Protein AF-A0A1M2ZIQ4-F1 (afdb_monomer_lite)

Secondary structure (DSSP, 8-state):
-BEEEEEEEEE--TT-SS--EEEEEEEEE-S------TTT-EEEEEETTT--EE-TTSB-TT--EEEEEE--TT--SEEEEEEEEETTTEEEES--SBS--EEEE---SSSEEEEEEEEEETTB-SS-SEEEEEEEEB-

Foldseek 3Di:
DFDKDWDKDFDDDPPHPGTDDIDIDIDTDDDPWPPFDLVQKDKWKAQPPPRDTDDLAEAAAQGKIKIAIDGDPPQQAKWKWKWKAFPPPGIDTQGDTDSGRIGIDHHHDQGKMKIKIAMGGPPDPDPGSDIHIDIGGHD

Radius of gyration: 19.5 Å; chains: 1; bounding box: 60×25×43 Å

pLDDT: mean 85.22, std 11.38, range [51.78, 96.44]

Sequence (139 aa):
MAGNYQIQVRAKGIDAGSYEAVKNFDVTVAGTSATIAEEDITVKFYNITTGVEVAPSNLVARVPVEVRIAVPSGNNDLYYKLLVSDNQLGTYEVSKYSPDGSILWTPRKALDFSVKVYTRNSDSFGIADMIKTVSVTAS

Structure (mmCIF, N/CA/C/O backbone):
data_AF-A0A1M2ZIQ4-F1
#
_entry.id   AF-A0A1M2ZIQ4-F1
#
loop_
_atom_site.group_PDB
_atom_site.id
_atom_site.type_symbol
_atom_site.label_atom_id
_atom_site.label_alt_id
_atom_site.label_comp_id
_atom_site.label_asym_id
_atom_site.label_entity_id
_atom_site.label_seq_id
_atom_site.pdbx_PDB_ins_code
_atom_site.Cartn_x
_atom_site.Cartn_y
_atom_site.Cartn_z
_atom_site.occupancy
_atom_site.B_iso_or_equiv
_atom_site.auth_seq_id
_atom_site.auth_comp_id
_atom_site.auth_asym_id
_atom_site.auth_atom_id
_atom_site.pdbx_PDB_model_num
A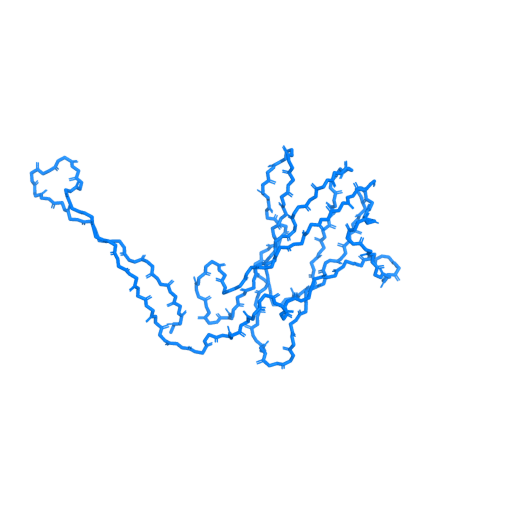TOM 1 N N . MET A 1 1 ? 10.267 -9.761 -22.441 1.00 55.72 1 MET A N 1
ATOM 2 C CA . MET A 1 1 ? 10.387 -8.955 -21.206 1.00 55.72 1 MET A CA 1
ATOM 3 C C . MET A 1 1 ? 9.838 -7.584 -21.531 1.00 55.72 1 MET A C 1
ATOM 5 O O . MET A 1 1 ? 10.422 -6.958 -22.395 1.00 55.72 1 MET A O 1
ATOM 9 N N . ALA A 1 2 ? 8.700 -7.178 -20.968 1.00 61.31 2 ALA A N 1
ATOM 10 C CA . ALA A 1 2 ? 8.038 -5.918 -21.319 1.00 61.31 2 ALA A CA 1
ATOM 11 C C . ALA A 1 2 ? 8.337 -4.833 -20.275 1.00 61.31 2 ALA A C 1
ATOM 13 O O . ALA A 1 2 ? 8.461 -5.152 -19.093 1.00 61.31 2 ALA A O 1
ATOM 14 N N . GLY A 1 3 ? 8.444 -3.569 -20.685 1.00 62.03 3 GLY A N 1
ATOM 15 C CA . GLY A 1 3 ? 8.584 -2.452 -19.746 1.00 62.03 3 GLY A CA 1
ATOM 16 C C . GLY A 1 3 ? 9.359 -1.253 -20.285 1.00 62.03 3 GLY A C 1
ATOM 17 O O . GLY A 1 3 ? 9.949 -1.307 -21.365 1.00 62.03 3 GLY A O 1
ATOM 18 N N . ASN A 1 4 ? 9.358 -0.172 -19.503 1.00 67.94 4 ASN A N 1
ATOM 19 C CA . ASN A 1 4 ? 10.150 1.031 -19.755 1.00 67.94 4 ASN A CA 1
ATOM 20 C C . ASN A 1 4 ? 11.434 0.987 -18.924 1.00 67.94 4 ASN A C 1
ATOM 22 O O . ASN A 1 4 ? 11.390 0.870 -17.700 1.00 67.94 4 ASN A O 1
ATOM 26 N N . TYR A 1 5 ? 12.573 1.109 -19.593 1.00 73.50 5 TYR A N 1
ATOM 27 C CA . TYR A 1 5 ? 13.894 1.045 -18.984 1.00 73.50 5 TYR A CA 1
ATOM 28 C C . TYR A 1 5 ? 14.652 2.327 -19.281 1.00 73.50 5 TYR A C 1
ATOM 30 O O . TYR A 1 5 ? 14.796 2.702 -20.440 1.00 73.50 5 TYR A O 1
ATOM 38 N N . GLN A 1 6 ? 15.202 2.961 -18.249 1.00 81.50 6 GLN A N 1
ATOM 39 C CA . GLN A 1 6 ? 16.165 4.036 -18.435 1.00 81.50 6 GLN A CA 1
ATOM 40 C C . GLN A 1 6 ? 17.572 3.442 -18.415 1.00 81.50 6 GLN A C 1
ATOM 42 O O . GLN A 1 6 ? 18.048 2.970 -17.382 1.00 81.50 6 GLN A O 1
ATOM 47 N N . ILE A 1 7 ? 18.239 3.452 -19.565 1.00 82.69 7 ILE A N 1
ATOM 48 C CA . ILE A 1 7 ? 19.609 2.962 -19.690 1.00 82.69 7 ILE A CA 1
ATOM 49 C C . ILE A 1 7 ? 20.559 4.149 -19.586 1.00 82.69 7 ILE A C 1
ATOM 51 O O . ILE A 1 7 ? 20.484 5.089 -20.377 1.00 82.69 7 ILE A O 1
ATOM 55 N N . GLN A 1 8 ? 21.471 4.087 -18.615 1.00 90.56 8 GLN A N 1
ATOM 56 C CA . GLN A 1 8 ? 22.532 5.070 -18.436 1.00 90.56 8 GLN A CA 1
ATOM 57 C C . GLN A 1 8 ? 23.869 4.509 -18.917 1.00 90.56 8 GLN A C 1
ATOM 59 O O . GLN A 1 8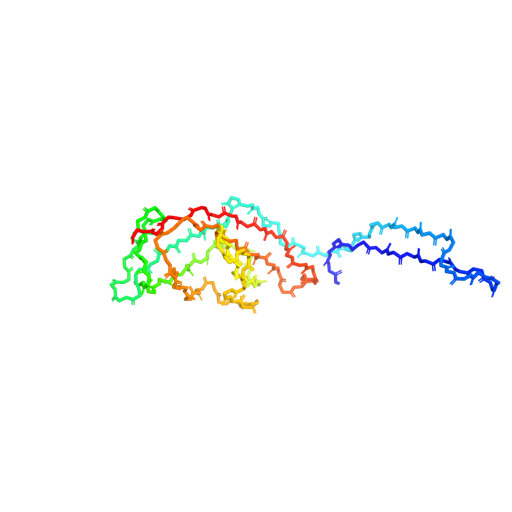 ? 24.389 3.538 -18.371 1.00 90.56 8 GLN A O 1
ATOM 64 N N . VAL A 1 9 ? 24.459 5.178 -19.900 1.00 85.31 9 VAL A N 1
ATOM 65 C CA . VAL A 1 9 ? 25.809 4.905 -20.390 1.00 85.31 9 VAL A CA 1
ATOM 66 C C . VAL A 1 9 ? 26.744 5.969 -19.836 1.00 85.31 9 VAL A C 1
ATOM 68 O O . VAL A 1 9 ? 26.491 7.164 -19.989 1.00 85.31 9 VAL A O 1
ATOM 71 N N . ARG A 1 10 ? 27.831 5.535 -19.193 1.00 88.06 10 ARG A N 1
ATOM 72 C CA . ARG A 1 10 ? 28.907 6.405 -18.704 1.00 88.06 10 ARG A CA 1
ATOM 73 C C . ARG A 1 10 ? 30.186 6.079 -19.465 1.00 88.06 10 ARG A C 1
ATOM 75 O O . ARG A 1 10 ? 30.610 4.927 -19.458 1.00 88.06 10 ARG A O 1
ATOM 82 N N . ALA A 1 11 ? 30.791 7.075 -20.103 1.00 83.25 11 ALA A N 1
ATOM 83 C CA . ALA A 1 11 ? 32.086 6.935 -20.759 1.00 83.25 11 ALA A CA 1
ATOM 84 C C . ALA A 1 11 ? 33.172 7.631 -19.933 1.00 83.25 11 ALA A C 1
ATOM 86 O O . ALA A 1 11 ? 32.962 8.715 -19.377 1.00 83.25 11 ALA A O 1
ATOM 87 N N . LYS A 1 12 ? 34.328 6.976 -19.849 1.00 86.31 12 LYS A N 1
ATOM 88 C CA . LYS A 1 12 ? 35.506 7.441 -19.123 1.00 86.31 12 LYS A CA 1
ATOM 89 C C . LYS A 1 12 ? 36.721 7.345 -20.047 1.00 86.31 12 LYS A C 1
ATOM 91 O O . LYS A 1 12 ? 37.000 6.255 -20.547 1.00 86.31 12 LYS A O 1
ATOM 96 N N . GLY A 1 13 ? 37.425 8.457 -20.259 1.00 81.38 13 GLY A N 1
ATOM 97 C CA . GLY A 1 13 ? 38.721 8.466 -20.932 1.00 81.38 13 GLY A CA 1
ATOM 98 C C . GLY A 1 13 ? 39.804 7.767 -20.106 1.00 81.38 13 GLY A C 1
ATOM 99 O O . GLY A 1 13 ? 39.716 7.689 -18.879 1.00 81.38 13 GLY A O 1
ATOM 100 N N . ILE A 1 14 ? 40.834 7.254 -20.778 1.00 76.31 14 ILE A N 1
ATOM 101 C CA . ILE A 1 14 ? 41.919 6.493 -20.137 1.00 76.31 14 ILE A CA 1
ATOM 102 C C . ILE A 1 14 ? 42.671 7.304 -19.066 1.00 76.31 14 ILE A C 1
ATOM 104 O O . ILE A 1 14 ? 43.078 6.735 -18.055 1.00 76.31 14 ILE A O 1
ATOM 108 N N . ASP A 1 15 ? 42.725 8.629 -19.227 1.00 79.69 15 ASP A N 1
ATOM 109 C CA . ASP A 1 15 ? 43.406 9.561 -18.318 1.00 79.69 15 ASP A CA 1
ATOM 110 C C . ASP A 1 15 ? 42.449 10.331 -17.387 1.00 79.69 15 ASP A C 1
ATOM 112 O O . ASP A 1 15 ? 42.855 11.241 -16.664 1.00 79.69 15 ASP A O 1
ATOM 116 N N . ALA A 1 16 ? 41.159 9.987 -17.383 1.00 70.31 16 ALA A N 1
ATOM 117 C CA . ALA A 1 16 ? 40.164 10.705 -16.600 1.00 70.31 16 ALA A CA 1
ATOM 118 C C . ALA A 1 16 ? 40.129 10.234 -15.133 1.00 70.31 16 ALA A C 1
ATOM 120 O O . ALA A 1 16 ? 40.170 9.039 -14.827 1.00 70.31 16 ALA A O 1
ATOM 121 N N . GLY A 1 17 ? 39.964 11.167 -14.191 1.00 69.56 17 GLY A N 1
ATOM 122 C CA . GLY A 1 17 ? 39.730 10.841 -12.776 1.00 69.56 17 GLY A CA 1
ATOM 123 C C . GLY A 1 17 ? 38.329 10.265 -12.508 1.00 69.56 17 GLY A C 1
ATOM 124 O O . GLY A 1 17 ? 38.148 9.489 -11.571 1.00 69.56 17 GLY A O 1
ATOM 125 N N . SER A 1 18 ? 37.347 10.590 -13.358 1.00 73.56 18 SER A N 1
ATOM 126 C CA . SER A 1 18 ? 35.939 10.170 -13.254 1.00 73.56 18 SER A CA 1
ATOM 127 C C . SER A 1 18 ? 35.283 10.056 -14.642 1.00 73.56 18 SER A C 1
ATOM 129 O O . SER A 1 18 ? 35.963 10.194 -15.654 1.00 73.56 18 SER A O 1
ATOM 131 N N . TYR A 1 19 ? 33.980 9.762 -14.702 1.00 73.69 19 TYR A N 1
ATOM 132 C CA . TYR A 1 19 ? 33.210 9.764 -15.950 1.00 73.69 19 TYR A CA 1
ATOM 133 C C . TYR A 1 19 ? 33.155 11.173 -16.555 1.00 73.69 19 TYR A C 1
ATOM 135 O O . TYR A 1 19 ? 32.943 12.154 -15.846 1.00 73.69 19 TYR A O 1
ATOM 143 N N . GLU A 1 20 ? 33.317 11.263 -17.872 1.00 75.94 20 GLU A N 1
ATOM 144 C CA . GLU A 1 20 ? 33.377 12.544 -18.596 1.00 75.94 20 GLU A CA 1
ATOM 145 C C . GLU A 1 20 ? 32.140 12.766 -19.465 1.00 75.94 20 GLU A C 1
ATOM 147 O O . GLU A 1 20 ? 31.764 13.902 -19.740 1.00 75.94 20 GLU A O 1
ATOM 152 N N . ALA A 1 21 ? 31.459 11.684 -19.850 1.00 77.75 21 ALA A N 1
ATOM 153 C CA . ALA A 1 21 ? 30.197 11.750 -20.569 1.00 77.75 21 ALA A CA 1
ATOM 154 C C . ALA A 1 21 ? 29.178 10.778 -19.970 1.00 77.75 21 ALA A C 1
ATOM 156 O O . ALA A 1 21 ? 29.493 9.624 -19.665 1.00 77.75 21 ALA A O 1
ATOM 157 N N . VAL A 1 22 ? 27.939 11.249 -19.831 1.00 86.19 22 VAL A N 1
ATOM 158 C CA . VAL A 1 22 ? 26.784 10.452 -19.410 1.00 86.19 22 VAL A CA 1
ATOM 159 C C . VAL A 1 22 ? 25.685 10.633 -20.442 1.00 86.19 22 VAL A C 1
ATOM 161 O O . VAL A 1 22 ? 25.334 11.760 -20.785 1.00 86.19 22 VAL A O 1
ATOM 164 N N . LYS A 1 23 ? 25.128 9.526 -20.929 1.00 86.75 23 LYS A N 1
ATOM 165 C CA . LYS A 1 23 ? 23.945 9.535 -21.787 1.00 86.75 23 LYS A CA 1
ATOM 166 C C . LYS A 1 23 ? 22.888 8.626 -21.190 1.00 86.75 23 LYS A C 1
ATOM 168 O O . LYS A 1 23 ? 23.161 7.459 -20.926 1.00 86.75 23 LYS A O 1
ATOM 173 N N . ASN A 1 24 ? 21.690 9.166 -21.022 1.00 86.75 24 ASN A N 1
ATOM 174 C CA . ASN A 1 24 ? 20.513 8.392 -20.668 1.00 86.75 24 ASN A CA 1
ATOM 175 C C . ASN A 1 24 ? 19.653 8.241 -21.922 1.00 86.75 24 ASN A C 1
ATOM 177 O O . ASN A 1 24 ? 19.537 9.185 -22.706 1.00 86.75 24 ASN A O 1
ATOM 181 N N . PHE A 1 25 ? 19.064 7.072 -22.117 1.00 85.81 25 PHE A N 1
ATOM 182 C CA . PHE A 1 25 ? 18.006 6.894 -23.099 1.00 85.81 25 PHE A CA 1
ATOM 183 C C . PHE A 1 25 ? 16.982 5.901 -22.575 1.00 85.81 25 PHE A C 1
ATOM 185 O O . PHE A 1 25 ? 17.319 4.949 -21.867 1.00 85.81 25 PHE A O 1
ATOM 192 N N . ASP A 1 26 ? 15.732 6.158 -22.928 1.00 81.25 26 ASP A N 1
ATOM 193 C CA . ASP A 1 26 ? 14.611 5.320 -22.551 1.00 81.25 26 ASP A CA 1
ATOM 194 C C . ASP A 1 26 ? 14.410 4.239 -23.618 1.00 81.25 26 ASP A C 1
ATOM 196 O O . ASP A 1 26 ? 14.388 4.512 -24.820 1.00 81.25 26 ASP A O 1
ATOM 200 N N . VAL A 1 27 ? 14.303 2.992 -23.174 1.00 78.81 27 VAL A N 1
ATOM 201 C CA . VAL A 1 27 ? 13.996 1.830 -24.005 1.00 78.81 27 VAL A CA 1
ATOM 202 C C . VAL A 1 27 ? 12.668 1.268 -23.541 1.00 78.81 27 VAL A C 1
ATOM 204 O O . VAL A 1 27 ? 12.544 0.813 -22.405 1.00 78.81 27 VAL A O 1
ATOM 207 N N . THR A 1 28 ? 11.691 1.254 -24.437 1.00 66.56 28 THR A N 1
ATOM 208 C CA . THR A 1 28 ? 10.455 0.502 -24.239 1.00 66.56 28 THR A CA 1
ATOM 209 C C . THR A 1 28 ? 10.609 -0.855 -24.897 1.00 66.56 28 THR A C 1
ATOM 211 O O . THR A 1 28 ? 10.745 -0.956 -26.117 1.00 66.56 28 THR A O 1
ATOM 214 N N . VAL A 1 29 ? 10.589 -1.913 -24.094 1.00 69.12 29 VAL A N 1
ATOM 215 C CA . VAL A 1 29 ? 10.497 -3.271 -24.621 1.00 69.12 29 VAL A CA 1
ATOM 216 C C . VAL A 1 29 ? 9.023 -3.641 -24.678 1.00 69.12 29 VAL A C 1
ATOM 218 O O . VAL A 1 29 ? 8.336 -3.652 -23.657 1.00 69.12 29 VAL A O 1
ATOM 221 N N . ALA A 1 30 ? 8.527 -3.898 -25.887 1.00 60.34 30 ALA A N 1
ATOM 222 C CA . ALA A 1 30 ? 7.139 -4.272 -26.096 1.00 60.34 30 ALA A CA 1
ATOM 223 C C . ALA A 1 30 ? 6.866 -5.685 -25.559 1.00 60.34 30 ALA A C 1
ATOM 225 O O . ALA A 1 30 ? 7.599 -6.637 -25.830 1.00 60.34 30 ALA A O 1
ATOM 226 N N . GLY A 1 31 ? 5.770 -5.812 -24.828 1.00 56.53 31 GLY A N 1
ATOM 227 C CA . GLY A 1 31 ? 5.095 -7.065 -24.522 1.00 56.53 31 GLY A CA 1
ATOM 228 C C . GLY A 1 31 ? 3.706 -6.747 -23.983 1.00 56.53 31 GLY A C 1
ATOM 229 O O . GLY A 1 31 ? 3.290 -5.588 -24.012 1.00 56.53 31 GLY A O 1
ATOM 230 N N . THR A 1 32 ? 2.976 -7.764 -23.537 1.00 51.78 32 THR A N 1
ATOM 231 C CA . THR A 1 32 ? 1.612 -7.619 -23.017 1.00 51.78 32 THR A CA 1
ATOM 232 C C . THR A 1 32 ? 1.642 -6.931 -21.649 1.00 51.78 32 THR A C 1
ATOM 234 O O . THR A 1 32 ? 1.466 -7.563 -20.615 1.00 51.78 32 THR A O 1
ATOM 237 N N . SER A 1 33 ? 1.925 -5.630 -21.615 1.00 52.53 33 SER A N 1
ATOM 238 C CA . SER A 1 33 ? 1.745 -4.835 -20.407 1.00 52.53 33 SER A CA 1
ATOM 239 C C . SER A 1 33 ? 0.255 -4.814 -20.101 1.00 52.53 33 SER A C 1
ATOM 241 O O . SER A 1 33 ? -0.539 -4.347 -20.922 1.00 52.53 33 SER A O 1
ATOM 243 N N . ALA A 1 34 ? -0.133 -5.331 -18.936 1.00 53.66 34 ALA A N 1
ATOM 244 C CA . ALA A 1 34 ? -1.480 -5.123 -18.432 1.00 53.66 34 ALA A CA 1
ATOM 245 C C . ALA A 1 34 ? -1.754 -3.614 -18.456 1.00 53.66 34 ALA A C 1
ATOM 247 O O . ALA A 1 34 ? -1.008 -2.825 -17.873 1.00 53.66 34 ALA A O 1
ATOM 248 N N . THR A 1 35 ? -2.780 -3.199 -19.194 1.00 64.62 35 THR A N 1
ATOM 249 C CA . THR A 1 35 ? -3.201 -1.798 -19.262 1.00 64.62 35 THR A CA 1
ATOM 250 C C . THR A 1 35 ? -4.034 -1.529 -18.015 1.00 64.62 35 THR A C 1
ATOM 252 O O . THR A 1 35 ? -5.253 -1.474 -18.068 1.00 64.62 35 THR A O 1
ATOM 255 N N . ILE A 1 36 ? -3.377 -1.503 -16.856 1.00 72.94 36 ILE A N 1
ATOM 256 C CA . ILE A 1 36 ? -4.036 -1.271 -15.571 1.00 72.94 36 ILE A CA 1
ATOM 257 C C . ILE A 1 36 ? -4.162 0.238 -15.415 1.00 72.94 36 ILE A C 1
ATOM 259 O O . ILE A 1 36 ? -3.147 0.918 -15.245 1.00 72.94 36 ILE A O 1
ATOM 263 N N . ALA A 1 37 ? -5.379 0.772 -15.484 1.00 80.25 37 ALA A N 1
ATOM 264 C CA . ALA A 1 37 ? -5.608 2.167 -15.148 1.00 80.25 37 ALA A CA 1
ATOM 265 C C . ALA A 1 37 ? -5.701 2.335 -13.623 1.00 80.25 37 ALA A C 1
ATOM 267 O O . ALA A 1 37 ? -6.031 1.410 -12.880 1.00 80.25 37 ALA A O 1
ATOM 268 N N . GLU A 1 38 ? -5.409 3.534 -13.121 1.00 82.00 38 GLU A N 1
ATOM 269 C CA . GLU A 1 38 ? -5.496 3.813 -11.682 1.00 82.00 38 GLU A CA 1
ATOM 270 C C . GLU A 1 38 ? -6.940 3.673 -11.145 1.00 82.00 38 GLU A C 1
ATOM 272 O O . GLU A 1 38 ? -7.163 3.343 -9.977 1.00 82.00 38 GLU A O 1
ATOM 277 N N . GLU A 1 39 ? -7.937 3.935 -11.987 1.00 84.06 39 GLU A N 1
ATOM 278 C CA . GLU A 1 39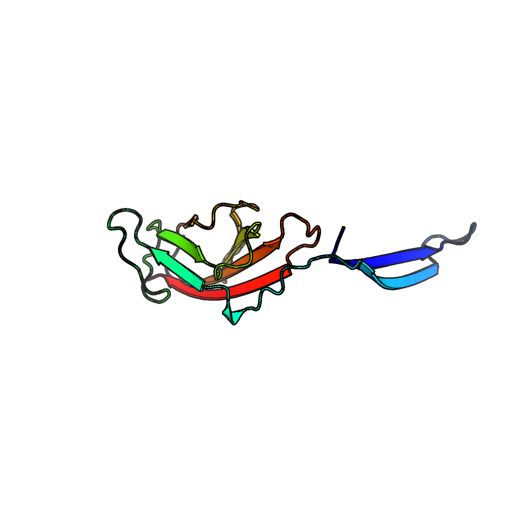 ? -9.367 3.786 -11.682 1.00 84.06 39 GLU A CA 1
ATOM 279 C C . GLU A 1 39 ? -9.820 2.331 -11.529 1.00 84.06 39 GLU A C 1
ATOM 281 O O . GLU A 1 39 ? -10.768 2.067 -10.792 1.00 84.06 39 GLU A O 1
ATOM 286 N N . ASP A 1 40 ? -9.096 1.392 -12.136 1.00 85.44 40 ASP A N 1
ATOM 287 C CA . ASP A 1 40 ? -9.392 -0.036 -12.047 1.00 85.44 40 ASP A CA 1
ATOM 288 C C . ASP A 1 40 ? -8.972 -0.629 -10.695 1.00 85.44 40 ASP A C 1
ATOM 290 O O . ASP A 1 40 ? -9.501 -1.649 -10.256 1.00 85.44 40 ASP A O 1
ATOM 294 N N . ILE A 1 41 ? -8.020 -0.001 -10.001 1.00 88.94 41 ILE A N 1
ATOM 295 C CA . ILE A 1 41 ? -7.518 -0.502 -8.722 1.00 88.94 41 ILE A CA 1
ATOM 296 C C . ILE A 1 41 ? -8.446 -0.041 -7.598 1.00 88.94 41 ILE A C 1
ATOM 298 O O . ILE A 1 41 ? -8.423 1.116 -7.164 1.00 88.94 41 ILE A O 1
ATOM 302 N N . THR A 1 42 ? -9.218 -0.984 -7.067 1.00 92.31 42 THR A N 1
ATOM 303 C CA . THR A 1 42 ? -10.046 -0.776 -5.879 1.00 92.31 42 THR A CA 1
ATOM 304 C C . THR A 1 42 ? -9.279 -1.203 -4.634 1.00 92.31 42 THR A C 1
ATOM 306 O O . THR A 1 42 ? -8.794 -2.330 -4.554 1.00 92.31 42 THR A O 1
ATOM 309 N N . VAL A 1 43 ? -9.197 -0.316 -3.642 1.00 94.56 43 VAL A N 1
ATOM 310 C CA . VAL A 1 43 ? -8.563 -0.588 -2.344 1.00 94.56 43 VAL A CA 1
ATOM 311 C C . VAL A 1 43 ? -9.591 -0.361 -1.247 1.00 94.56 43 VAL A C 1
ATOM 313 O O . VAL A 1 43 ? -10.137 0.735 -1.122 1.00 94.56 43 VAL A O 1
ATOM 316 N N . LYS A 1 44 ? -9.858 -1.399 -0.458 1.00 95.88 44 LYS A N 1
ATOM 317 C CA . LYS A 1 44 ? -10.834 -1.381 0.636 1.00 95.88 44 LYS A CA 1
ATOM 318 C C . LYS A 1 44 ? -10.226 -1.934 1.915 1.00 95.88 44 LYS A C 1
ATOM 320 O O . LYS A 1 44 ? -9.290 -2.726 1.867 1.00 95.88 44 LYS A O 1
ATOM 325 N N . PHE A 1 45 ? -10.780 -1.533 3.052 1.00 95.81 45 PHE A N 1
ATOM 326 C CA . PHE A 1 45 ? -10.306 -1.931 4.374 1.00 95.81 45 PHE A CA 1
ATOM 327 C C . PHE A 1 45 ? -11.397 -2.729 5.076 1.00 95.81 45 PHE A C 1
ATOM 329 O O . PHE A 1 45 ? -12.564 -2.353 5.023 1.00 95.81 45 PHE A O 1
ATOM 336 N N . TYR A 1 46 ? -11.029 -3.818 5.737 1.00 96.31 46 TYR A N 1
ATOM 337 C CA . TYR A 1 46 ? -11.955 -4.696 6.442 1.00 96.31 46 TYR A CA 1
ATOM 338 C C . TYR A 1 46 ? -11.465 -4.955 7.861 1.00 96.31 46 TYR A C 1
ATOM 340 O O . TYR A 1 46 ? -10.268 -5.081 8.123 1.00 96.31 46 TYR A O 1
ATOM 348 N N . ASN A 1 47 ? -12.403 -5.047 8.797 1.00 93.94 47 ASN A N 1
ATOM 349 C CA . ASN A 1 47 ? -12.099 -5.501 10.143 1.00 93.94 47 ASN A CA 1
ATOM 350 C C . ASN A 1 47 ? -11.808 -7.009 10.114 1.00 93.94 47 ASN A C 1
ATOM 352 O O . ASN A 1 47 ? -12.640 -7.786 9.650 1.00 93.94 47 ASN A O 1
ATOM 356 N N . ILE A 1 48 ? -10.656 -7.426 10.640 1.00 93.88 48 ILE A N 1
ATOM 357 C CA . ILE A 1 48 ? -10.216 -8.830 10.576 1.00 93.88 48 ILE A CA 1
ATOM 358 C C . ILE A 1 48 ? -11.096 -9.794 11.387 1.00 93.88 48 ILE A C 1
ATOM 360 O O . ILE A 1 48 ? -11.090 -10.994 11.133 1.00 93.88 48 ILE A O 1
ATOM 364 N N . THR A 1 49 ? -11.836 -9.281 12.371 1.00 91.81 49 THR A N 1
ATOM 365 C CA . THR A 1 49 ? -12.663 -10.080 13.280 1.00 91.81 49 THR A CA 1
ATOM 366 C C . THR A 1 49 ? -14.097 -10.166 12.781 1.00 91.81 49 THR A C 1
ATOM 368 O O . THR A 1 49 ? -14.699 -11.234 12.810 1.00 91.81 49 THR A O 1
ATOM 371 N N . THR A 1 50 ? -14.666 -9.039 12.345 1.00 91.88 50 THR A N 1
ATOM 372 C CA . THR A 1 50 ? -16.073 -8.978 11.919 1.00 91.88 50 THR A CA 1
ATOM 373 C C . THR A 1 50 ? -16.255 -9.164 10.415 1.00 91.88 50 THR A C 1
ATOM 375 O O . THR A 1 50 ? -17.370 -9.426 9.973 1.00 91.88 50 THR A O 1
ATOM 378 N N . GLY A 1 51 ? -15.195 -9.005 9.617 1.00 91.94 51 GLY A N 1
ATOM 379 C CA . GLY A 1 51 ? -15.254 -9.044 8.154 1.00 91.94 51 GLY A CA 1
ATOM 380 C C . GLY A 1 51 ? -16.003 -7.864 7.526 1.00 91.94 51 GLY A C 1
ATOM 381 O O . GLY A 1 51 ? -16.261 -7.878 6.324 1.00 91.94 51 GLY A O 1
ATOM 382 N N . VAL A 1 52 ? -16.371 -6.853 8.318 1.00 94.44 52 VAL A N 1
ATOM 383 C CA . VAL A 1 52 ? -17.123 -5.679 7.857 1.00 94.44 52 VAL A CA 1
ATOM 384 C C . VAL A 1 52 ? -16.169 -4.651 7.256 1.00 94.44 52 VAL A C 1
ATOM 386 O O . VAL A 1 52 ? -15.086 -4.412 7.796 1.00 94.44 52 VAL A O 1
ATOM 389 N N . GLU A 1 53 ? -16.580 -4.044 6.140 1.00 95.81 53 GLU A N 1
ATOM 390 C CA . GLU A 1 53 ? -15.843 -2.958 5.490 1.00 95.81 53 GLU A CA 1
ATOM 391 C C . GLU A 1 53 ? -15.760 -1.742 6.423 1.00 95.81 53 GLU A C 1
ATOM 393 O O . GLU A 1 53 ? -16.759 -1.305 6.997 1.00 95.81 53 GLU A O 1
ATOM 398 N N . VAL A 1 54 ? -14.559 -1.193 6.573 1.00 95.19 54 VAL A N 1
ATOM 399 C CA . VAL A 1 54 ? -14.280 -0.002 7.369 1.00 95.19 54 VAL A CA 1
ATOM 400 C C . VAL A 1 54 ? -13.898 1.121 6.417 1.00 95.19 54 VAL A C 1
ATOM 402 O O . VAL A 1 54 ? -13.039 0.958 5.551 1.00 95.19 54 VAL A O 1
ATOM 405 N N . ALA A 1 55 ? -14.534 2.278 6.577 1.00 94.19 55 ALA A N 1
ATOM 406 C CA . ALA A 1 55 ? -14.179 3.449 5.792 1.00 94.19 55 ALA A CA 1
ATOM 407 C C . ALA A 1 55 ? -12.725 3.874 6.086 1.00 94.19 55 ALA A C 1
ATOM 409 O O . ALA A 1 55 ? -12.306 3.846 7.247 1.00 94.19 55 ALA A O 1
ATOM 410 N N . PRO A 1 56 ? -11.966 4.339 5.077 1.00 91.94 56 PRO A N 1
ATOM 411 C CA . PRO A 1 56 ? -10.582 4.775 5.262 1.00 91.94 56 PRO A CA 1
ATOM 412 C C . PRO A 1 56 ? -10.444 5.948 6.242 1.00 91.94 56 PRO A C 1
ATOM 414 O O . PRO A 1 56 ? -9.376 6.139 6.804 1.00 91.94 56 PRO A O 1
ATOM 417 N N . SER A 1 57 ? -11.504 6.721 6.485 1.00 92.19 57 SER A N 1
ATOM 418 C CA . SER A 1 57 ? -11.527 7.820 7.458 1.00 92.19 57 SER A CA 1
ATOM 419 C C . SER A 1 57 ? -11.931 7.401 8.879 1.00 92.19 57 SER A C 1
ATOM 421 O O . SER A 1 57 ? -12.065 8.262 9.741 1.00 92.19 57 SER A O 1
ATOM 423 N N . ASN A 1 58 ? -12.209 6.115 9.112 1.00 93.19 58 ASN A N 1
ATOM 424 C CA . ASN A 1 58 ? -12.725 5.591 10.381 1.00 93.19 58 ASN A CA 1
ATOM 425 C C . ASN A 1 58 ? -11.915 4.378 10.866 1.00 93.19 58 ASN A C 1
ATOM 427 O O . ASN A 1 58 ? -12.456 3.450 11.472 1.00 93.19 58 ASN A O 1
ATOM 431 N N . LEU A 1 59 ? -10.622 4.336 10.538 1.00 93.00 59 LEU A N 1
ATOM 432 C CA . LEU A 1 59 ? -9.749 3.312 11.093 1.00 93.00 59 LEU A CA 1
ATOM 433 C C . LEU A 1 59 ? -9.446 3.625 12.558 1.00 93.00 59 LEU A C 1
ATOM 435 O O . LEU A 1 59 ? -9.448 4.779 12.978 1.00 93.00 59 LEU A O 1
ATOM 439 N N . VAL A 1 60 ? -9.145 2.586 13.333 1.00 93.38 60 VAL A N 1
ATOM 440 C CA . VAL A 1 60 ? -8.780 2.736 14.744 1.00 93.38 60 VAL A CA 1
ATOM 441 C C . VAL A 1 60 ? -7.294 2.469 14.909 1.00 93.38 60 VAL A C 1
ATOM 443 O O . VAL A 1 60 ? -6.760 1.472 14.411 1.00 93.38 60 VAL A O 1
ATOM 446 N N . ALA A 1 61 ? -6.606 3.359 15.618 1.00 93.75 61 ALA A N 1
ATOM 447 C CA . ALA A 1 61 ? -5.196 3.175 15.915 1.00 93.75 61 ALA A CA 1
ATOM 448 C C . ALA A 1 61 ? -4.950 1.869 16.690 1.00 93.75 61 ALA A C 1
ATOM 450 O O . ALA A 1 61 ? -5.662 1.527 17.631 1.00 93.75 61 ALA A O 1
ATOM 451 N N . ARG A 1 62 ? -3.877 1.160 16.327 1.00 93.25 62 ARG A N 1
ATOM 452 C CA . ARG A 1 62 ? -3.428 -0.119 16.906 1.00 93.25 62 ARG A CA 1
ATOM 453 C C . ARG A 1 62 ? -4.402 -1.284 16.723 1.00 93.25 62 ARG A C 1
ATOM 455 O O . ARG A 1 62 ? -4.204 -2.327 17.341 1.00 93.25 62 ARG A O 1
ATOM 462 N N . VAL A 1 63 ? -5.402 -1.138 15.858 1.00 93.75 63 VAL A N 1
ATOM 463 C CA . VAL A 1 63 ? -6.314 -2.221 15.489 1.00 93.75 63 VAL A CA 1
ATOM 464 C C . VAL A 1 63 ? -5.929 -2.739 14.100 1.00 93.75 63 VAL A C 1
ATOM 466 O O . VAL A 1 63 ? -5.877 -1.948 13.160 1.00 93.75 63 VAL A O 1
ATOM 469 N N . PRO A 1 64 ? -5.617 -4.037 13.945 1.00 95.00 64 PRO A N 1
ATOM 470 C CA . PRO A 1 64 ? -5.289 -4.604 12.642 1.00 95.00 64 PRO A CA 1
ATOM 471 C C . PRO A 1 64 ? -6.495 -4.563 11.698 1.00 95.00 64 PRO A C 1
ATOM 473 O O . PRO A 1 64 ? -7.628 -4.845 12.092 1.00 95.00 64 PRO A O 1
ATOM 476 N N . VAL A 1 65 ? -6.226 -4.254 10.434 1.00 95.88 65 VAL A N 1
ATOM 477 C CA . VAL A 1 65 ? -7.192 -4.253 9.337 1.00 95.88 65 VAL A CA 1
ATOM 478 C C . VAL A 1 65 ? -6.660 -5.068 8.167 1.00 95.88 65 VAL A C 1
ATOM 480 O O . VAL A 1 65 ? -5.454 -5.172 7.945 1.00 95.88 65 VAL A O 1
ATOM 483 N N . GLU A 1 66 ? -7.576 -5.650 7.410 1.00 96.44 66 GLU A N 1
ATOM 484 C CA . GLU A 1 66 ? -7.282 -6.324 6.154 1.00 96.44 66 GLU A CA 1
ATOM 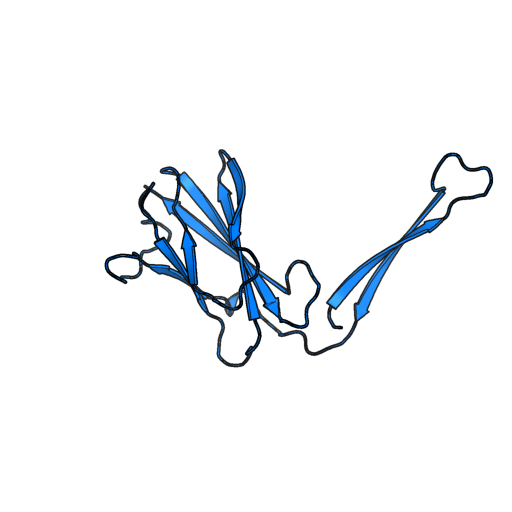485 C C . GLU A 1 66 ? -7.493 -5.338 5.002 1.00 96.44 66 GLU A C 1
ATOM 487 O O . GLU A 1 66 ? -8.597 -4.839 4.784 1.00 96.44 66 GLU A O 1
ATOM 492 N N . VAL A 1 67 ? -6.425 -5.034 4.272 1.00 96.25 67 VAL A N 1
ATOM 493 C CA . VAL A 1 67 ? -6.457 -4.228 3.053 1.00 96.25 67 VAL A CA 1
ATOM 494 C C . VAL A 1 67 ? -6.690 -5.173 1.886 1.00 96.25 67 VAL A C 1
ATOM 496 O O . VAL A 1 67 ? -5.832 -5.998 1.583 1.00 96.25 67 VAL A O 1
ATOM 499 N N . ARG A 1 68 ? -7.842 -5.053 1.228 1.00 95.25 68 ARG A N 1
ATOM 500 C CA . ARG A 1 68 ? -8.182 -5.841 0.044 1.00 95.25 68 ARG A CA 1
ATOM 501 C C . ARG A 1 68 ? -8.035 -4.996 -1.205 1.00 95.25 68 ARG A C 1
ATOM 503 O O . ARG A 1 68 ? -8.635 -3.925 -1.319 1.00 95.25 68 ARG A O 1
ATOM 510 N N . ILE A 1 69 ? -7.243 -5.510 -2.129 1.00 93.12 69 ILE A N 1
ATOM 511 C CA . ILE A 1 69 ? -6.953 -4.917 -3.423 1.00 93.12 69 ILE A CA 1
ATOM 512 C C . ILE A 1 69 ? -7.654 -5.763 -4.480 1.00 93.12 69 ILE A C 1
ATOM 514 O O . ILE A 1 69 ? -7.490 -6.982 -4.515 1.00 93.12 69 ILE A O 1
ATOM 518 N N . ALA A 1 70 ? -8.442 -5.116 -5.329 1.00 88.94 70 ALA A N 1
ATOM 519 C CA . ALA A 1 70 ? -9.146 -5.764 -6.423 1.00 88.94 70 ALA A CA 1
ATOM 520 C C . ALA A 1 70 ? -8.938 -4.991 -7.726 1.00 88.94 70 ALA A C 1
ATOM 522 O O . ALA A 1 70 ? -8.929 -3.760 -7.731 1.00 88.94 70 ALA A O 1
ATOM 523 N N . VAL A 1 71 ? -8.803 -5.738 -8.819 1.00 86.50 71 VAL A N 1
ATOM 524 C CA . VAL A 1 71 ? -8.711 -5.239 -10.196 1.00 86.50 71 VAL A CA 1
ATOM 525 C C . VAL A 1 71 ? -9.743 -6.016 -11.034 1.00 86.50 71 VAL A C 1
ATOM 527 O O . VAL A 1 71 ? -9.924 -7.211 -10.778 1.00 86.50 71 VAL A O 1
ATOM 530 N N . PRO A 1 72 ? -10.460 -5.386 -11.989 1.00 80.25 72 PRO A N 1
ATOM 531 C CA . PRO A 1 72 ? -11.445 -6.042 -12.841 1.00 80.25 72 PRO A CA 1
ATOM 532 C C . PRO A 1 72 ? -10.903 -7.287 -13.551 1.00 80.25 72 PRO A C 1
ATOM 534 O O . PRO A 1 72 ? -9.729 -7.365 -13.923 1.00 80.25 72 PRO A O 1
ATOM 537 N N . SER A 1 73 ? -11.796 -8.254 -13.774 1.00 62.22 73 SER A N 1
ATOM 538 C CA . SER A 1 73 ? -11.502 -9.505 -14.474 1.00 62.22 73 SER A CA 1
ATOM 539 C C . SER A 1 73 ? -11.007 -9.229 -15.896 1.00 62.22 73 SER A C 1
ATOM 541 O O . SER A 1 73 ? -11.735 -8.647 -16.700 1.00 62.22 73 SER A O 1
ATOM 543 N N . GLY A 1 74 ? -9.780 -9.652 -16.196 1.00 62.88 74 GLY A N 1
ATOM 544 C CA . GLY A 1 74 ? -9.082 -9.360 -17.454 1.00 62.88 74 GLY A CA 1
ATOM 545 C C . GLY A 1 74 ? -7.563 -9.262 -17.283 1.00 62.88 74 GLY A C 1
ATOM 546 O O . GLY A 1 74 ? -6.825 -9.533 -18.224 1.00 62.88 74 GLY A O 1
ATOM 547 N N . ASN A 1 75 ? -7.098 -8.963 -16.066 1.00 65.62 75 ASN A N 1
ATOM 548 C CA . ASN A 1 75 ? -5.685 -8.956 -15.691 1.00 65.62 75 ASN A CA 1
ATOM 549 C C . ASN A 1 75 ? -5.394 -10.127 -14.739 1.00 65.62 75 ASN A C 1
ATOM 551 O O . ASN A 1 75 ? -5.501 -9.981 -13.524 1.00 65.62 75 ASN A O 1
ATOM 555 N N . ASN A 1 76 ? -5.077 -11.304 -15.286 1.00 62.94 76 ASN A N 1
ATOM 556 C CA . ASN A 1 76 ? -5.073 -12.550 -14.504 1.00 62.94 76 ASN A CA 1
ATOM 557 C C . ASN A 1 76 ? -3.750 -12.888 -13.792 1.00 62.94 76 ASN A C 1
ATOM 559 O O . ASN A 1 76 ? -3.725 -13.859 -13.049 1.00 62.94 76 ASN A O 1
ATOM 563 N N . ASP A 1 77 ? -2.702 -12.071 -13.922 1.00 80.06 77 ASP A N 1
ATOM 564 C CA . ASP A 1 77 ? -1.388 -12.339 -13.317 1.00 80.06 77 ASP A CA 1
ATOM 565 C C . ASP A 1 77 ? -0.780 -11.067 -12.711 1.00 80.06 77 ASP A C 1
ATOM 567 O O . ASP A 1 77 ? 0.213 -10.518 -13.194 1.00 80.06 77 ASP A O 1
ATOM 571 N N . LEU A 1 78 ? -1.417 -10.551 -11.657 1.00 85.62 78 LEU A N 1
ATOM 572 C CA . LEU A 1 78 ? -0.977 -9.340 -10.967 1.00 85.62 78 LEU A CA 1
ATOM 573 C C . LEU A 1 78 ? -0.345 -9.648 -9.614 1.00 85.62 78 LEU A C 1
ATOM 575 O O . LEU A 1 78 ? -0.853 -10.447 -8.834 1.00 85.62 78 LEU A O 1
ATOM 579 N N . TYR A 1 79 ? 0.745 -8.945 -9.326 1.00 89.12 79 TYR A N 1
ATOM 580 C CA . TYR A 1 79 ? 1.376 -8.880 -8.021 1.00 89.12 79 TYR A CA 1
ATOM 581 C C . TYR A 1 79 ? 1.121 -7.518 -7.389 1.00 89.12 79 TYR A C 1
ATOM 583 O O . TYR A 1 79 ? 1.304 -6.471 -8.017 1.00 89.12 79 TYR A O 1
ATOM 591 N N . TYR A 1 80 ? 0.805 -7.546 -6.103 1.00 90.75 80 TYR A N 1
ATOM 592 C CA . TYR A 1 80 ? 0.499 -6.379 -5.296 1.00 90.75 80 TYR A CA 1
ATOM 593 C C . TYR A 1 80 ? 1.557 -6.183 -4.223 1.00 90.75 80 TYR A C 1
ATOM 595 O O . TYR A 1 80 ? 2.037 -7.140 -3.615 1.00 90.75 80 TYR A O 1
ATOM 603 N N . LYS A 1 81 ? 1.915 -4.928 -3.976 1.00 93.00 81 LYS A N 1
ATOM 604 C CA . LYS A 1 81 ? 2.817 -4.523 -2.901 1.00 93.00 81 LYS A CA 1
ATOM 605 C C . LYS A 1 81 ? 2.241 -3.301 -2.197 1.00 93.00 81 LYS A C 1
ATOM 607 O O . LYS A 1 81 ? 1.812 -2.350 -2.847 1.00 93.00 81 LYS A O 1
ATOM 612 N N . LEU A 1 82 ? 2.263 -3.317 -0.866 1.00 95.12 82 LEU A N 1
ATOM 613 C CA . LEU A 1 82 ? 1.707 -2.249 -0.037 1.00 95.12 82 LEU A CA 1
ATOM 614 C C . LEU A 1 82 ? 2.822 -1.470 0.654 1.00 95.12 82 LEU A C 1
ATOM 616 O O . LEU A 1 82 ? 3.599 -2.034 1.429 1.00 95.12 82 LEU A O 1
ATOM 620 N N . LEU A 1 83 ? 2.873 -0.166 0.401 1.00 95.12 83 LEU A N 1
ATOM 621 C CA . LEU A 1 83 ? 3.677 0.776 1.171 1.00 95.12 83 LEU A CA 1
ATOM 622 C C . LEU A 1 83 ? 2.735 1.721 1.899 1.00 95.12 83 LEU A C 1
ATOM 624 O O . LEU A 1 83 ? 1.742 2.181 1.341 1.00 95.12 83 LEU A O 1
ATOM 628 N N . VAL A 1 84 ? 3.077 2.050 3.133 1.00 95.44 84 VAL A N 1
ATOM 629 C CA . VAL A 1 84 ? 2.332 3.019 3.927 1.00 95.44 84 VAL A CA 1
ATOM 630 C C . VAL A 1 84 ? 3.290 4.115 4.345 1.00 95.44 84 VAL A C 1
ATOM 632 O O . VAL A 1 84 ? 4.441 3.853 4.686 1.00 95.44 84 VAL A O 1
ATOM 635 N N . SER A 1 85 ? 2.831 5.357 4.297 1.00 94.00 85 SER A N 1
ATOM 636 C CA . SER A 1 85 ? 3.605 6.494 4.775 1.00 94.00 85 SER A CA 1
ATOM 637 C C . SER A 1 85 ? 2.807 7.350 5.736 1.00 94.00 85 SER A C 1
ATOM 639 O O . SER A 1 85 ? 1.622 7.582 5.512 1.00 94.00 85 SER A O 1
ATOM 641 N N . ASP A 1 86 ? 3.474 7.840 6.773 1.00 93.12 86 ASP A N 1
ATOM 642 C CA . ASP A 1 86 ? 2.927 8.797 7.732 1.00 93.12 86 ASP A CA 1
ATOM 643 C C . ASP A 1 86 ? 3.930 9.935 7.981 1.00 93.12 86 ASP A C 1
ATOM 645 O O . ASP A 1 86 ? 5.115 9.815 7.658 1.00 93.12 86 ASP A O 1
ATOM 649 N N . ASN A 1 87 ? 3.465 11.049 8.549 1.00 89.44 87 ASN A N 1
ATOM 650 C CA . ASN A 1 87 ? 4.308 12.228 8.783 1.00 89.44 87 ASN A CA 1
ATOM 651 C C . ASN A 1 87 ? 5.378 12.023 9.881 1.00 89.44 87 ASN A C 1
ATOM 653 O O . ASN A 1 87 ? 6.271 12.848 10.032 1.00 89.44 87 ASN A O 1
ATOM 657 N N . GLN A 1 88 ? 5.302 10.954 10.680 1.00 89.69 88 GLN A N 1
ATOM 658 C CA . GLN A 1 88 ? 6.234 10.705 11.786 1.00 89.69 88 GLN A CA 1
ATOM 659 C C . GLN A 1 88 ? 7.334 9.693 11.447 1.00 89.69 88 GLN A C 1
ATOM 661 O O . GLN A 1 88 ? 8.447 9.822 11.947 1.00 89.69 88 GLN A O 1
ATOM 666 N N . LEU A 1 89 ? 7.029 8.665 10.657 1.00 90.00 89 LEU A N 1
ATOM 667 C CA . LEU A 1 89 ? 7.948 7.582 10.298 1.00 90.00 89 LEU A CA 1
ATOM 668 C C . LEU A 1 89 ? 8.429 7.681 8.846 1.00 90.00 89 LEU A C 1
ATOM 670 O O . LEU A 1 89 ? 9.424 7.057 8.488 1.00 90.00 89 LEU A O 1
ATOM 674 N N . GLY A 1 90 ? 7.744 8.459 8.009 1.00 91.50 90 GLY A N 1
ATOM 675 C CA . GLY A 1 90 ? 7.965 8.442 6.570 1.00 91.50 90 GLY A CA 1
ATOM 676 C C . GLY A 1 90 ? 7.367 7.189 5.933 1.00 91.50 90 GLY A C 1
ATOM 677 O O . GLY A 1 90 ? 6.403 6.617 6.441 1.00 91.50 90 GLY A O 1
ATOM 678 N N . THR A 1 91 ? 7.910 6.782 4.784 1.00 93.44 91 THR A N 1
ATOM 679 C CA . THR A 1 91 ? 7.405 5.631 4.018 1.00 93.44 91 THR A CA 1
ATOM 680 C C . THR A 1 91 ? 8.043 4.333 4.499 1.00 93.44 91 THR A C 1
ATOM 682 O O . THR A 1 91 ? 9.265 4.238 4.570 1.00 93.44 91 THR A O 1
ATOM 685 N N . TYR A 1 92 ? 7.224 3.318 4.757 1.00 93.06 92 TYR A N 1
ATOM 686 C CA . TYR A 1 92 ? 7.662 1.969 5.092 1.00 93.06 92 TYR A CA 1
ATOM 687 C C . TYR A 1 92 ? 6.902 0.919 4.274 1.00 93.06 92 TYR A C 1
ATOM 689 O O . TYR A 1 92 ? 5.778 1.129 3.815 1.00 93.06 92 TYR A O 1
ATOM 697 N N . GLU A 1 93 ? 7.549 -0.223 4.065 1.00 94.69 93 GLU A N 1
ATOM 698 C CA . GLU A 1 93 ? 6.976 -1.365 3.356 1.00 94.69 93 GLU A CA 1
ATOM 699 C C . GLU A 1 93 ? 6.158 -2.221 4.330 1.00 94.69 93 GLU A C 1
ATOM 701 O O . GLU A 1 93 ? 6.665 -2.619 5.378 1.00 94.69 93 GLU A O 1
ATOM 706 N N . VAL A 1 94 ? 4.893 -2.487 3.989 1.00 94.19 94 VAL A N 1
ATOM 707 C CA . VAL A 1 94 ? 4.004 -3.359 4.778 1.00 94.19 94 VAL A CA 1
ATOM 708 C C . VAL A 1 94 ? 4.000 -4.777 4.222 1.00 94.19 94 VAL A C 1
ATOM 710 O O . VAL A 1 94 ? 4.001 -5.739 4.982 1.00 94.19 94 VAL A O 1
ATOM 713 N N . SER A 1 95 ? 4.023 -4.908 2.896 1.00 93.69 95 SER A N 1
ATOM 714 C CA . SER A 1 95 ? 4.060 -6.200 2.217 1.00 93.69 95 SER A CA 1
ATOM 715 C C . SER A 1 95 ? 4.997 -6.155 1.018 1.00 93.69 95 SER A C 1
ATOM 717 O O . SER A 1 95 ? 5.189 -5.100 0.410 1.00 93.69 95 SER A O 1
ATOM 719 N N . LYS A 1 96 ? 5.557 -7.317 0.673 1.00 90.88 96 LYS A N 1
ATOM 720 C CA . LYS A 1 96 ? 6.304 -7.548 -0.569 1.00 90.88 96 LYS A CA 1
ATOM 721 C C . LYS A 1 96 ? 5.336 -7.866 -1.708 1.00 90.88 96 LYS A C 1
ATOM 723 O O . LYS A 1 96 ? 4.149 -8.063 -1.480 1.00 90.88 96 LYS A O 1
ATOM 728 N N . TYR A 1 97 ? 5.856 -7.942 -2.932 1.00 89.44 97 TYR A N 1
ATOM 729 C CA . TYR A 1 97 ? 5.063 -8.389 -4.075 1.00 89.44 97 TYR A CA 1
ATOM 730 C C . TYR A 1 97 ? 4.493 -9.789 -3.846 1.00 89.44 97 TYR A C 1
ATOM 732 O O . TYR A 1 97 ? 5.253 -10.747 -3.713 1.00 89.44 97 TYR A O 1
ATOM 740 N N . SER A 1 98 ? 3.167 -9.883 -3.835 1.00 89.12 98 SER A N 1
ATOM 741 C CA . SER A 1 98 ? 2.401 -11.117 -3.667 1.00 89.12 98 SER A CA 1
ATOM 742 C C . SER A 1 98 ? 1.265 -11.165 -4.692 1.00 89.12 98 SER A C 1
ATOM 744 O O . SER A 1 98 ? 0.703 -10.111 -4.987 1.00 89.12 98 SER A O 1
ATOM 746 N N . PRO A 1 99 ? 0.905 -12.342 -5.234 1.00 88.38 99 PRO A N 1
ATOM 747 C CA . PRO A 1 99 ? -0.305 -12.484 -6.044 1.00 88.38 99 PRO A CA 1
ATOM 748 C C . PRO A 1 99 ? -1.586 -12.360 -5.202 1.00 88.38 99 PRO A C 1
ATOM 750 O O . PRO A 1 99 ? -2.670 -12.163 -5.744 1.00 88.38 99 PRO A O 1
ATOM 753 N N . ASP A 1 100 ? -1.471 -12.464 -3.874 1.00 88.44 100 ASP A N 1
ATOM 754 C CA . ASP A 1 100 ? -2.581 -12.230 -2.957 1.00 88.44 100 ASP A CA 1
ATOM 755 C C . ASP A 1 100 ? -2.842 -10.724 -2.801 1.00 88.44 100 ASP A C 1
ATOM 757 O O . ASP A 1 100 ? -1.965 -9.961 -2.384 1.00 88.44 100 ASP A O 1
ATOM 761 N N . GLY A 1 101 ? -4.058 -10.307 -3.153 1.00 87.69 101 GLY A N 1
ATOM 762 C CA . GLY A 1 101 ? -4.543 -8.938 -2.994 1.00 87.69 101 GLY A CA 1
ATOM 763 C C . GLY A 1 101 ? -5.003 -8.615 -1.570 1.00 87.69 101 GLY A C 1
ATOM 764 O O . GLY A 1 101 ? -5.405 -7.479 -1.321 1.00 87.69 101 GLY A O 1
ATOM 765 N N . SER A 1 102 ? -4.973 -9.577 -0.644 1.00 93.31 102 SER A N 1
ATOM 766 C CA . SER A 1 102 ? -5.270 -9.353 0.768 1.00 93.31 102 SER A CA 1
ATOM 767 C C . SER A 1 102 ? -4.001 -9.145 1.594 1.00 93.31 102 SER A C 1
ATOM 769 O O . SER A 1 102 ? -3.091 -9.973 1.610 1.00 93.31 102 SER A O 1
ATOM 771 N N . ILE A 1 103 ? -3.919 -8.011 2.291 1.00 95.00 103 ILE A N 1
ATOM 772 C CA . ILE A 1 103 ? -2.737 -7.613 3.055 1.00 95.00 103 ILE A CA 1
ATOM 773 C C . ILE A 1 103 ? -3.155 -7.146 4.445 1.00 95.00 103 ILE A C 1
ATOM 775 O O . ILE A 1 103 ? -3.937 -6.211 4.595 1.00 95.00 103 ILE A O 1
ATOM 779 N N . LEU A 1 104 ? -2.581 -7.753 5.483 1.00 95.12 104 LEU A N 1
ATOM 780 C CA . LEU A 1 104 ? -2.787 -7.315 6.861 1.00 95.12 104 LEU A CA 1
ATOM 781 C C . LEU A 1 104 ? -1.932 -6.087 7.174 1.00 95.12 104 LEU A C 1
ATOM 783 O O . LEU A 1 104 ? -0.717 -6.082 6.970 1.00 95.12 104 LEU A O 1
ATOM 787 N N . TRP A 1 105 ? -2.564 -5.058 7.726 1.00 95.44 105 TRP A N 1
ATOM 788 C CA . TRP A 1 105 ? -1.900 -3.832 8.142 1.00 95.44 105 TRP A CA 1
ATOM 789 C C . TRP A 1 105 ? -2.473 -3.323 9.463 1.00 95.44 105 TRP A C 1
ATOM 791 O O . TRP A 1 105 ? -3.679 -3.340 9.681 1.00 95.44 105 TRP A O 1
ATOM 801 N N . THR A 1 106 ? -1.608 -2.819 10.341 1.00 94.81 106 THR A N 1
ATOM 802 C CA . THR A 1 106 ? -2.013 -2.221 11.618 1.00 94.81 106 THR A CA 1
ATOM 803 C C . THR A 1 106 ? -1.590 -0.752 11.648 1.00 94.81 106 THR A C 1
ATOM 805 O O . THR A 1 106 ? -0.385 -0.475 11.709 1.00 94.81 106 THR A O 1
ATOM 808 N N . PRO A 1 107 ? -2.534 0.208 11.661 1.00 93.19 107 PRO A N 1
ATOM 809 C CA . PRO A 1 107 ? -2.220 1.618 11.855 1.00 93.19 107 PRO A CA 1
ATOM 810 C C . PRO A 1 107 ? -1.570 1.800 13.228 1.00 93.19 107 PRO A C 1
ATOM 812 O O . PRO A 1 107 ? -2.135 1.428 14.250 1.00 93.19 107 PRO A O 1
ATOM 815 N N . ARG A 1 108 ? -0.356 2.348 13.299 1.00 92.12 108 ARG A N 1
ATOM 816 C CA . ARG A 1 108 ? 0.403 2.360 14.569 1.00 92.12 108 ARG A CA 1
ATOM 817 C C . ARG A 1 108 ? -0.096 3.397 15.581 1.00 92.12 108 ARG A C 1
ATOM 819 O O . ARG A 1 108 ? 0.059 3.205 16.790 1.00 92.12 108 ARG A O 1
ATOM 826 N N . LYS A 1 109 ? -0.610 4.527 15.091 1.00 92.50 109 LYS A N 1
ATOM 827 C CA . LYS A 1 109 ? -0.994 5.716 15.868 1.00 92.50 109 LYS A CA 1
ATOM 828 C C . LYS A 1 109 ? -2.218 6.383 15.243 1.00 92.50 109 LYS A C 1
ATOM 830 O O . LYS A 1 109 ? -2.478 6.159 14.067 1.00 92.50 109 LYS A O 1
ATOM 835 N N . ALA A 1 110 ? -2.908 7.205 16.032 1.00 92.88 110 ALA A N 1
ATOM 836 C CA . ALA A 1 110 ? -4.026 8.023 15.577 1.00 92.88 110 ALA A CA 1
ATOM 837 C C . ALA A 1 110 ? -3.499 9.211 14.756 1.00 92.88 110 ALA A C 1
ATOM 839 O O . ALA A 1 110 ? -3.090 10.228 15.319 1.00 92.88 110 ALA A O 1
ATOM 840 N N . LEU A 1 111 ? -3.361 9.004 13.447 1.00 93.62 111 LEU A N 1
ATOM 841 C CA . LEU A 1 111 ? -2.753 9.913 12.479 1.00 93.62 111 LEU A CA 1
ATOM 842 C C . LEU A 1 111 ? -3.336 9.652 11.085 1.00 93.62 111 LEU A C 1
ATOM 844 O O . LEU A 1 111 ? -3.971 8.622 10.83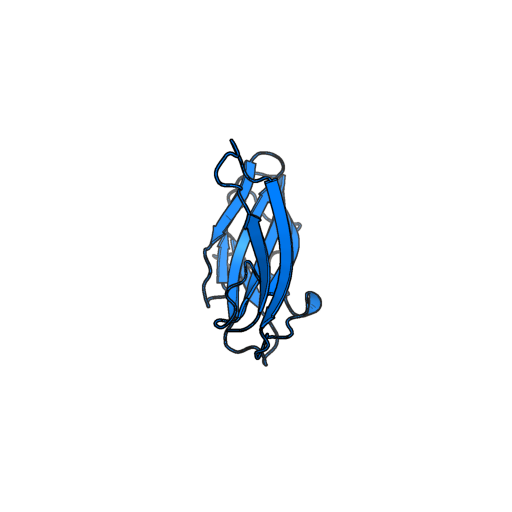9 1.00 93.62 111 LEU A O 1
ATOM 848 N N . ASP A 1 112 ? -3.022 10.555 10.163 1.00 94.31 112 ASP A N 1
ATOM 849 C CA . ASP A 1 112 ? -3.236 10.347 8.738 1.00 94.31 112 ASP A CA 1
ATOM 850 C C . ASP A 1 112 ? -2.095 9.530 8.115 1.00 94.31 112 ASP A C 1
ATOM 852 O O . ASP A 1 112 ? -0.905 9.769 8.349 1.00 94.31 112 ASP A O 1
ATOM 856 N N . PHE A 1 113 ? -2.483 8.572 7.284 1.00 94.88 113 PHE A N 1
ATOM 857 C CA . PHE A 1 113 ? -1.632 7.680 6.519 1.00 94.88 113 PHE A CA 1
ATOM 858 C C . PHE A 1 113 ? -1.925 7.842 5.028 1.00 94.88 113 PHE A C 1
ATOM 860 O O . PHE A 1 113 ? -3.065 8.006 4.601 1.00 94.88 113 PHE A O 1
ATOM 867 N N . SER A 1 114 ? -0.885 7.726 4.212 1.00 95.31 114 SER A N 1
ATOM 868 C CA . SER A 1 114 ? -1.009 7.537 2.771 1.00 95.31 114 SER A CA 1
ATOM 869 C C . SER A 1 114 ? -0.648 6.093 2.450 1.00 95.31 114 SER A C 1
ATOM 871 O O . SER A 1 114 ? 0.483 5.655 2.670 1.00 95.31 114 SER A O 1
ATOM 873 N N . VAL A 1 115 ? -1.638 5.344 1.979 1.00 95.12 115 VAL A N 1
ATOM 874 C CA . VAL A 1 115 ? -1.528 3.938 1.603 1.00 95.12 115 VAL A CA 1
ATOM 875 C C . VAL A 1 115 ? -1.311 3.867 0.098 1.00 95.12 115 VAL A C 1
ATOM 877 O O . VAL A 1 115 ? -2.164 4.285 -0.680 1.00 95.12 115 VAL A O 1
ATOM 880 N N . LYS A 1 116 ? -0.157 3.350 -0.319 1.00 94.75 116 LYS A N 1
ATOM 881 C CA . LYS A 1 116 ? 0.232 3.208 -1.722 1.00 94.75 116 LYS A CA 1
ATOM 882 C C . LYS A 1 116 ? 0.244 1.740 -2.111 1.00 94.75 116 LYS A C 1
ATOM 884 O O . LYS A 1 116 ? 1.014 0.952 -1.561 1.00 94.75 116 LYS A O 1
ATOM 889 N N . VAL A 1 117 ? -0.583 1.397 -3.087 1.00 93.12 117 VAL A N 1
ATOM 890 C CA . VAL A 1 117 ? -0.668 0.063 -3.670 1.00 93.12 117 VAL A CA 1
ATOM 891 C C . VAL A 1 117 ? 0.066 0.071 -4.995 1.00 93.12 117 VAL A C 1
ATOM 893 O O . VAL A 1 117 ? -0.331 0.751 -5.937 1.00 93.12 117 VAL A O 1
ATOM 896 N N . TYR A 1 118 ? 1.144 -0.689 -5.048 1.00 91.62 118 TYR A N 1
ATOM 897 C CA . TYR A 1 118 ? 1.934 -0.908 -6.242 1.00 91.62 118 TYR A CA 1
ATOM 898 C C . TYR A 1 118 ? 1.428 -2.189 -6.887 1.00 91.62 118 TYR A C 1
ATOM 900 O O . TYR A 1 118 ? 1.467 -3.253 -6.268 1.00 91.62 118 TYR A O 1
ATOM 908 N N . THR A 1 119 ? 0.958 -2.074 -8.121 1.00 88.25 119 THR A N 1
ATOM 909 C CA . THR A 1 119 ? 0.459 -3.199 -8.905 1.00 88.25 119 THR A CA 1
ATOM 910 C C . THR A 1 119 ? 1.382 -3.407 -10.090 1.00 88.25 119 THR A C 1
ATOM 912 O O . THR A 1 119 ? 1.773 -2.449 -10.763 1.00 88.25 119 THR A O 1
ATOM 915 N N . ARG A 1 120 ? 1.757 -4.658 -10.335 1.00 85.06 120 ARG A N 1
ATOM 916 C CA . ARG A 1 120 ? 2.550 -5.035 -11.503 1.00 85.06 120 ARG A CA 1
ATOM 917 C C . ARG A 1 120 ? 2.102 -6.375 -12.052 1.00 85.06 120 ARG A C 1
ATOM 919 O O . ARG A 1 120 ? 1.678 -7.236 -11.290 1.00 85.06 120 ARG A O 1
ATOM 926 N N . ASN A 1 121 ? 2.247 -6.564 -13.348 1.00 81.81 121 ASN A N 1
ATOM 927 C CA . ASN A 1 121 ? 2.097 -7.854 -13.993 1.00 81.81 121 ASN A CA 1
ATOM 928 C C . ASN A 1 121 ? 3.275 -8.781 -13.620 1.00 81.81 121 ASN A C 1
ATOM 930 O O . ASN A 1 121 ? 4.379 -8.304 -13.341 1.00 81.81 121 ASN A O 1
ATOM 934 N N . SER A 1 122 ? 3.055 -10.098 -13.616 1.00 73.25 122 SER A N 1
ATOM 935 C CA . SER A 1 122 ? 4.103 -11.119 -13.468 1.00 73.25 122 SER A CA 1
ATOM 936 C C . SER A 1 122 ? 5.276 -10.937 -14.428 1.00 73.25 122 SER A C 1
ATOM 938 O O . SER A 1 122 ? 6.422 -11.185 -14.056 1.00 73.25 122 SER A O 1
ATOM 940 N N . ASP A 1 123 ? 4.988 -10.473 -15.642 1.00 72.50 123 ASP A N 1
ATOM 941 C CA . ASP A 1 123 ? 5.960 -10.324 -16.724 1.00 72.50 123 ASP A CA 1
ATOM 942 C C . ASP A 1 123 ? 6.643 -8.946 -16.726 1.00 72.50 123 ASP A C 1
ATOM 944 O O . ASP A 1 123 ? 7.525 -8.684 -17.557 1.00 72.50 123 ASP A O 1
ATOM 948 N N . SER A 1 124 ? 6.247 -8.066 -15.795 1.00 71.12 124 SER A N 1
ATOM 949 C CA . SER A 1 124 ? 6.826 -6.738 -15.607 1.00 71.12 124 SER A CA 1
ATOM 950 C C . SER A 1 124 ? 7.961 -6.766 -14.586 1.00 71.12 124 SER A C 1
ATOM 952 O O . SER A 1 124 ? 7.825 -7.207 -13.443 1.00 71.12 124 SER A O 1
ATOM 954 N N . PHE A 1 125 ? 9.111 -6.239 -15.003 1.00 65.88 125 PHE A N 1
ATOM 955 C CA . PHE A 1 125 ? 10.320 -6.146 -14.178 1.00 65.88 125 PHE A CA 1
ATOM 956 C C . PHE A 1 125 ? 10.549 -4.731 -13.624 1.00 65.88 125 PHE A C 1
ATOM 958 O O . PHE A 1 125 ? 11.564 -4.480 -12.973 1.00 65.88 125 PHE A O 1
ATOM 965 N N . GLY A 1 126 ? 9.620 -3.803 -13.880 1.00 67.69 126 GLY A N 1
ATOM 966 C CA . GLY A 1 126 ? 9.648 -2.447 -13.341 1.00 67.69 126 GLY A CA 1
ATOM 967 C C . GLY A 1 126 ? 9.349 -2.390 -11.839 1.00 67.69 126 GLY A C 1
ATOM 968 O O . GLY A 1 126 ? 8.970 -3.382 -11.209 1.00 67.69 126 GLY A O 1
ATOM 969 N N . ILE A 1 127 ? 9.507 -1.196 -11.253 1.00 72.81 127 ILE A N 1
ATOM 970 C CA . ILE A 1 127 ? 9.150 -0.964 -9.845 1.00 72.81 127 ILE A CA 1
ATOM 971 C C . ILE A 1 127 ? 7.654 -1.200 -9.644 1.00 72.81 127 ILE A C 1
ATOM 973 O O . ILE A 1 127 ? 7.318 -1.837 -8.660 1.00 72.81 127 ILE A O 1
ATOM 977 N N . ALA A 1 128 ? 6.792 -0.736 -10.551 1.00 81.00 128 ALA A N 1
ATOM 978 C CA . ALA A 1 128 ? 5.373 -1.079 -10.680 1.00 81.00 128 ALA A CA 1
ATOM 979 C C . ALA A 1 128 ? 4.882 -0.691 -12.082 1.00 81.00 128 ALA A C 1
ATOM 981 O O . ALA A 1 128 ? 5.485 0.185 -12.704 1.00 81.00 128 ALA A O 1
ATOM 982 N N . ASP A 1 129 ? 3.788 -1.298 -12.541 1.00 80.44 129 ASP A N 1
ATOM 983 C CA . ASP A 1 129 ? 3.089 -0.854 -13.755 1.00 80.44 129 ASP A CA 1
ATOM 984 C C . ASP A 1 129 ? 2.087 0.261 -13.432 1.00 80.44 129 ASP A C 1
ATOM 986 O O . ASP A 1 129 ? 1.919 1.194 -14.213 1.00 80.44 129 ASP A O 1
ATOM 990 N N . MET A 1 130 ? 1.465 0.198 -12.250 1.00 86.06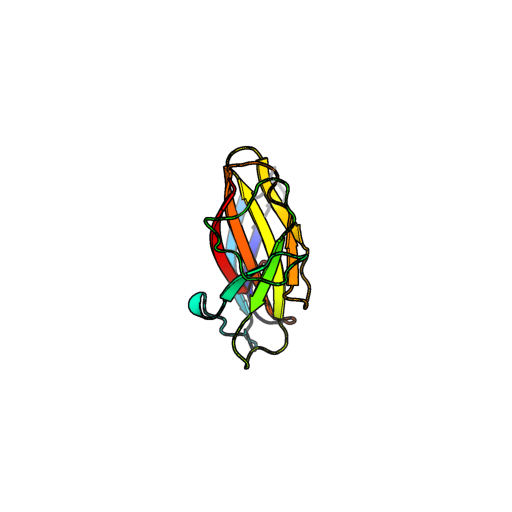 130 MET A N 1
ATOM 991 C CA . MET A 1 130 ? 0.547 1.222 -11.759 1.00 86.06 130 MET A CA 1
ATOM 992 C C . MET A 1 130 ? 0.643 1.379 -10.239 1.00 86.06 130 MET A C 1
ATOM 994 O O . MET A 1 130 ? 0.863 0.406 -9.511 1.00 86.06 130 MET A O 1
ATOM 998 N N . ILE A 1 131 ? 0.467 2.607 -9.746 1.00 90.00 131 ILE A N 1
ATOM 999 C CA . ILE A 1 131 ? 0.480 2.923 -8.314 1.00 90.00 131 ILE A CA 1
ATOM 1000 C C . ILE A 1 131 ? -0.808 3.659 -7.954 1.00 90.00 131 ILE A C 1
ATOM 1002 O O . ILE A 1 131 ? -1.031 4.776 -8.410 1.00 90.00 131 ILE A O 1
ATOM 1006 N N . LYS A 1 132 ? -1.620 3.064 -7.077 1.00 91.56 132 LYS A N 1
ATOM 1007 C CA . LYS A 1 132 ? -2.797 3.707 -6.481 1.00 91.56 132 LYS A CA 1
ATOM 1008 C C . LYS A 1 132 ? -2.430 4.292 -5.126 1.00 91.56 132 LYS A C 1
ATOM 1010 O O . LYS A 1 132 ? -1.816 3.600 -4.316 1.00 91.56 132 LYS A O 1
ATOM 1015 N N . THR A 1 133 ? -2.837 5.527 -4.848 1.00 94.25 133 THR A N 1
ATOM 1016 C CA . THR A 1 133 ? -2.676 6.131 -3.515 1.00 94.25 133 THR A CA 1
ATOM 1017 C C . THR A 1 133 ? -4.036 6.390 -2.876 1.00 94.25 133 THR A C 1
ATOM 1019 O O . THR A 1 133 ? -4.916 6.972 -3.501 1.00 94.25 133 THR A O 1
ATOM 1022 N N . VAL A 1 134 ? -4.195 5.983 -1.618 1.00 94.31 134 VAL A N 1
ATOM 1023 C CA . VAL A 1 134 ? -5.394 6.212 -0.805 1.00 94.31 134 VAL A CA 1
ATOM 1024 C C . VAL A 1 134 ? -4.994 6.896 0.495 1.00 94.31 134 VAL A C 1
ATOM 1026 O O . VAL A 1 134 ? -4.111 6.421 1.209 1.00 94.31 134 VAL A O 1
ATOM 1029 N N . SER A 1 135 ? -5.641 8.015 0.804 1.00 94.31 135 SER A N 1
ATOM 1030 C CA . SER A 1 135 ? -5.490 8.692 2.093 1.00 94.31 135 SER A CA 1
ATOM 1031 C C . SER A 1 135 ? -6.410 8.053 3.126 1.00 94.31 135 SER A C 1
ATOM 1033 O O . SER A 1 135 ? -7.578 7.785 2.849 1.00 94.31 135 SER A O 1
ATOM 1035 N N . VAL A 1 136 ? -5.871 7.802 4.311 1.00 94.31 136 VAL A N 1
ATOM 1036 C CA . VAL A 1 136 ? -6.511 7.043 5.383 1.00 94.31 136 VAL A CA 1
ATOM 1037 C C . VAL A 1 136 ? -6.290 7.776 6.698 1.00 94.31 136 VAL A C 1
ATOM 1039 O O . VAL A 1 136 ? -5.174 8.200 6.972 1.00 94.31 136 VAL A O 1
ATOM 1042 N N . THR A 1 137 ? -7.312 7.876 7.536 1.00 94.00 137 THR A N 1
ATOM 1043 C CA . THR A 1 137 ? -7.227 8.486 8.866 1.00 94.00 137 THR A CA 1
ATOM 1044 C C . THR A 1 137 ? -7.518 7.428 9.918 1.00 94.00 137 THR A C 1
ATOM 1046 O O . THR A 1 137 ? -8.548 6.751 9.866 1.00 94.00 137 THR A O 1
ATOM 1049 N N . ALA A 1 138 ? -6.600 7.287 10.874 1.00 92.25 138 ALA A N 1
ATOM 1050 C CA . ALA A 1 138 ? -6.816 6.489 12.070 1.00 92.25 138 ALA A CA 1
ATOM 1051 C C . ALA A 1 138 ? -7.079 7.402 13.272 1.00 92.25 138 ALA A C 1
ATOM 1053 O O . ALA A 1 138 ? -6.303 8.328 13.517 1.00 92.25 138 ALA A O 1
ATOM 1054 N N . SER A 1 139 ? -8.138 7.113 14.026 1.00 88.06 139 SER A N 1
ATOM 1055 C CA . SER A 1 139 ? -8.499 7.783 15.285 1.00 88.06 139 SER A CA 1
ATOM 1056 C C . SER A 1 139 ? -8.240 6.923 16.518 1.00 88.06 139 SER A C 1
ATOM 1058 O O . SER A 1 139 ? -8.209 5.675 16.383 1.00 88.06 139 SER A O 1
#